Protein AF-A0A1I4IMA5-F1 (afdb_monomer_lite)

pLDDT: mean 90.8, std 9.31, range [51.19, 97.5]

Secondary structure (DSSP, 8-state):
-EEEEEEEEETTTTEEEEEEESSS-EEEEEESS----TTPBP-SPBEEEEEEEEEE-S--SEEEEPPTTT-EEEEEEE-GGGEEEETTEEEE--GGGS-TT--TT-EEEEEEEEEE--

Structure (mmCIF, N/CA/C/O backbone):
data_AF-A0A1I4IMA5-F1
#
_entry.id   AF-A0A1I4IMA5-F1
#
loop_
_atom_site.group_PDB
_atom_site.id
_atom_site.type_symbol
_atom_site.label_atom_id
_atom_site.label_alt_id
_atom_site.label_comp_id
_atom_site.label_asym_id
_atom_site.label_entity_id
_atom_site.label_seq_id
_atom_site.pdbx_PDB_ins_code
_atom_site.Cartn_x
_atom_site.Cartn_y
_atom_site.Cartn_z
_atom_site.occupancy
_atom_site.B_iso_or_equiv
_atom_site.auth_seq_id
_atom_site.auth_comp_id
_atom_site.auth_asym_id
_atom_site.auth_atom_id
_atom_site.pdbx_PDB_model_num
ATOM 1 N N . MET A 1 1 ? -2.939 -9.265 -5.242 1.00 93.62 1 MET A N 1
ATOM 2 C CA . MET A 1 1 ? -2.715 -8.052 -6.062 1.00 93.62 1 MET A CA 1
ATOM 3 C C . MET A 1 1 ? -1.759 -8.375 -7.202 1.00 93.62 1 MET A C 1
ATOM 5 O O . MET A 1 1 ? -1.087 -9.399 -7.130 1.00 93.62 1 MET A O 1
ATOM 9 N N . TYR A 1 2 ? -1.695 -7.557 -8.249 1.00 96.38 2 TYR A N 1
ATOM 10 C CA . TYR A 1 2 ? -0.752 -7.744 -9.358 1.00 96.38 2 TYR A CA 1
ATOM 11 C C . TYR A 1 2 ? -0.080 -6.432 -9.764 1.00 96.38 2 TYR A C 1
ATOM 13 O O . TYR A 1 2 ? -0.603 -5.352 -9.488 1.00 96.38 2 TYR A O 1
ATOM 21 N N . ILE A 1 3 ? 1.076 -6.534 -10.419 1.00 97.06 3 ILE A N 1
ATOM 22 C CA . ILE A 1 3 ? 1.830 -5.383 -10.923 1.00 97.06 3 ILE A CA 1
ATOM 23 C C . ILE A 1 3 ? 1.144 -4.836 -12.178 1.00 97.06 3 ILE A C 1
ATOM 25 O O . ILE A 1 3 ? 1.090 -5.518 -13.201 1.00 97.06 3 ILE A O 1
ATOM 29 N N . SER A 1 4 ? 0.645 -3.601 -12.141 1.00 96.94 4 SER A N 1
ATOM 30 C CA . SER A 1 4 ? 0.084 -2.925 -13.319 1.00 96.94 4 SER A CA 1
ATOM 31 C C . SER A 1 4 ? 1.139 -2.142 -14.098 1.00 96.94 4 SER A C 1
ATOM 33 O O . SER A 1 4 ? 1.057 -2.067 -15.326 1.00 96.94 4 SER A O 1
ATOM 35 N N . LYS A 1 5 ? 2.131 -1.557 -13.411 1.00 97.00 5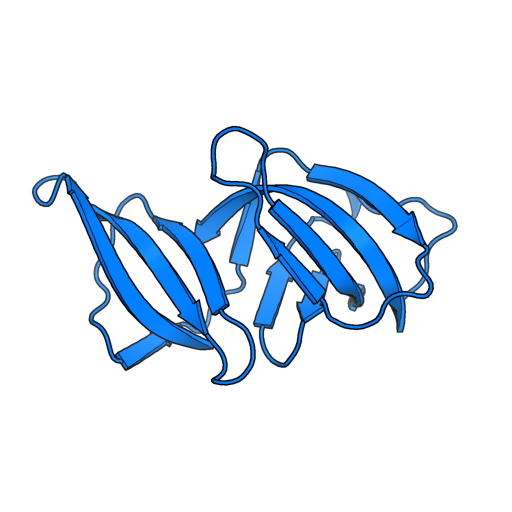 LYS A N 1
ATOM 36 C CA . LYS A 1 5 ? 3.220 -0.771 -14.017 1.00 97.00 5 LYS A CA 1
ATOM 37 C C . LYS A 1 5 ? 4.502 -0.858 -13.199 1.00 97.00 5 LYS A C 1
ATOM 39 O O . LYS A 1 5 ? 4.458 -1.032 -11.985 1.00 97.00 5 LYS A O 1
ATOM 44 N N . ILE A 1 6 ? 5.631 -0.675 -13.878 1.00 96.62 6 ILE A N 1
ATOM 45 C CA . ILE A 1 6 ? 6.957 -0.564 -13.270 1.00 96.62 6 ILE A CA 1
ATOM 46 C C . ILE A 1 6 ? 7.632 0.678 -13.848 1.00 96.62 6 ILE A C 1
ATOM 48 O O . ILE A 1 6 ? 7.747 0.815 -15.067 1.00 96.62 6 ILE A O 1
ATOM 52 N N . TYR A 1 7 ? 8.073 1.566 -12.968 1.00 95.62 7 TYR A N 1
ATOM 53 C CA . TYR A 1 7 ? 8.865 2.745 -13.280 1.00 95.62 7 TYR A CA 1
ATOM 54 C C . TYR A 1 7 ? 10.247 2.563 -12.664 1.00 95.62 7 TYR A C 1
ATOM 56 O O . TYR A 1 7 ? 10.412 2.670 -11.452 1.00 95.62 7 TYR A O 1
ATOM 64 N N . TRP A 1 8 ? 11.236 2.255 -13.495 1.00 95.94 8 TRP A N 1
ATOM 65 C CA . TRP A 1 8 ? 12.604 2.045 -13.031 1.00 95.94 8 TRP A CA 1
ATOM 66 C C . TRP A 1 8 ? 13.240 3.364 -12.599 1.00 95.94 8 TRP A C 1
ATOM 68 O O . TRP A 1 8 ? 13.257 4.324 -13.370 1.00 95.94 8 TRP A O 1
ATOM 78 N N . LEU A 1 9 ? 13.764 3.384 -11.377 1.00 94.56 9 LEU A N 1
ATOM 79 C CA . LEU A 1 9 ? 14.604 4.459 -10.858 1.00 94.56 9 LEU A CA 1
ATOM 80 C C . LEU A 1 9 ? 16.070 4.169 -11.196 1.00 94.56 9 LEU A C 1
ATOM 82 O O . LEU A 1 9 ? 16.760 5.034 -11.729 1.00 94.56 9 LEU A O 1
ATOM 86 N N . ASP A 1 10 ? 16.501 2.926 -10.973 1.00 95.31 10 ASP A N 1
ATOM 87 C CA . ASP A 1 10 ? 17.796 2.401 -11.397 1.00 95.31 10 ASP A CA 1
ATOM 88 C C . ASP A 1 10 ? 17.655 0.913 -11.760 1.00 95.31 10 ASP A C 1
ATOM 90 O O . ASP A 1 10 ? 17.379 0.049 -10.930 1.00 95.31 10 ASP A O 1
ATOM 94 N N . ILE A 1 11 ? 17.836 0.607 -13.046 1.00 92.06 11 ILE A N 1
ATOM 95 C CA . ILE A 1 11 ? 17.716 -0.757 -13.579 1.00 92.06 11 ILE A CA 1
ATOM 96 C C . ILE A 1 11 ? 18.869 -1.650 -13.090 1.00 92.06 11 ILE A C 1
ATOM 98 O O . ILE A 1 11 ? 18.692 -2.860 -12.968 1.00 92.06 11 ILE A O 1
ATOM 102 N N . GLY A 1 12 ? 20.050 -1.082 -12.832 1.00 93.38 12 GLY A N 1
ATOM 103 C CA . GLY A 1 12 ? 21.234 -1.831 -12.415 1.00 93.38 12 GLY A CA 1
ATOM 104 C C . GLY A 1 12 ? 21.128 -2.361 -10.987 1.00 93.38 12 GLY A C 1
ATOM 105 O O . GLY A 1 12 ? 21.580 -3.472 -10.716 1.00 93.38 12 GLY A O 1
ATOM 106 N N . THR A 1 13 ? 20.511 -1.589 -10.093 1.00 92.31 13 THR A N 1
ATOM 107 C CA . THR A 1 13 ? 20.242 -1.986 -8.700 1.00 92.31 13 THR A CA 1
ATOM 108 C C . THR A 1 13 ? 18.884 -2.666 -8.527 1.00 92.31 13 THR A C 1
ATOM 110 O O . THR A 1 13 ? 18.678 -3.364 -7.538 1.00 92.31 13 THR A O 1
ATOM 113 N N . GLY A 1 14 ? 17.979 -2.509 -9.498 1.00 93.44 14 GLY A N 1
ATOM 114 C CA . GLY A 1 14 ? 16.612 -3.017 -9.427 1.00 93.44 14 GLY A CA 1
ATOM 115 C C . GLY A 1 14 ? 15.657 -2.075 -8.691 1.00 93.44 14 GLY A C 1
ATOM 116 O O . GLY A 1 14 ? 14.533 -2.470 -8.383 1.00 93.44 14 GLY A O 1
ATOM 117 N N . GLU A 1 15 ? 16.067 -0.839 -8.413 1.00 96.25 15 GLU A N 1
ATOM 118 C CA . GLU A 1 15 ? 15.217 0.146 -7.756 1.00 96.25 15 GLU A CA 1
ATOM 119 C C . GLU A 1 15 ? 14.110 0.630 -8.694 1.00 96.25 15 GLU A C 1
ATOM 121 O O . GLU A 1 15 ? 14.355 1.101 -9.811 1.00 96.25 15 GLU A O 1
ATOM 126 N N . ALA A 1 16 ? 12.868 0.540 -8.229 1.00 96.06 16 ALA A N 1
ATOM 127 C CA . ALA A 1 16 ? 11.700 0.912 -9.008 1.00 96.06 16 ALA A CA 1
ATOM 128 C C . ALA A 1 16 ? 10.560 1.442 -8.137 1.00 96.06 16 ALA A C 1
ATOM 130 O O . ALA A 1 16 ? 10.418 1.093 -6.966 1.00 96.06 16 ALA A O 1
ATOM 131 N N . ILE A 1 17 ? 9.695 2.237 -8.761 1.00 95.06 17 ILE A N 1
ATOM 132 C CA . ILE A 1 17 ? 8.329 2.455 -8.296 1.00 95.06 17 ILE A CA 1
ATOM 133 C C . ILE A 1 17 ? 7.425 1.479 -9.043 1.00 95.06 17 ILE A C 1
ATOM 135 O O . ILE A 1 17 ? 7.336 1.504 -10.273 1.00 95.06 17 ILE A O 1
ATOM 139 N N . VAL A 1 18 ? 6.745 0.611 -8.306 1.00 94.88 18 VAL A N 1
ATOM 140 C CA . VAL A 1 18 ? 5.783 -0.347 -8.845 1.00 94.88 18 VAL A CA 1
ATOM 141 C C . VAL A 1 18 ? 4.370 0.110 -8.531 1.00 94.88 18 VAL A C 1
ATOM 143 O O . VAL A 1 18 ? 4.084 0.595 -7.440 1.00 94.88 18 VAL A O 1
ATOM 146 N N . ARG A 1 19 ? 3.464 -0.053 -9.492 1.00 94.62 19 ARG A N 1
ATOM 147 C CA . ARG A 1 19 ? 2.032 0.088 -9.239 1.00 94.62 19 ARG A CA 1
ATOM 148 C C . ARG A 1 19 ? 1.425 -1.282 -9.032 1.00 94.62 19 ARG A C 1
ATOM 150 O O . ARG A 1 19 ? 1.535 -2.135 -9.913 1.00 94.62 19 ARG A O 1
ATOM 157 N N . VAL A 1 20 ? 0.801 -1.482 -7.878 1.00 94.44 20 VAL A N 1
ATOM 158 C CA . VAL A 1 20 ? 0.065 -2.701 -7.537 1.00 94.44 20 VAL A CA 1
ATOM 159 C C . VAL A 1 20 ? -1.426 -2.421 -7.536 1.00 94.44 20 VAL A C 1
ATOM 161 O O . VAL A 1 20 ? -1.868 -1.353 -7.121 1.00 94.44 20 VAL A O 1
ATOM 164 N N . THR A 1 21 ? -2.217 -3.376 -8.008 1.00 94.69 21 THR A N 1
ATOM 165 C CA . THR A 1 21 ? -3.669 -3.215 -8.093 1.00 94.69 21 THR A CA 1
ATOM 166 C C . THR A 1 21 ? -4.406 -4.532 -7.859 1.00 94.69 21 THR A C 1
ATOM 168 O O . THR A 1 21 ? -3.854 -5.625 -8.023 1.00 94.69 21 THR A O 1
ATOM 171 N N . ASP A 1 22 ? -5.663 -4.425 -7.438 1.00 94.19 22 ASP A N 1
ATOM 172 C CA . ASP A 1 22 ? -6.648 -5.509 -7.421 1.00 94.19 22 ASP A CA 1
ATOM 173 C C . ASP A 1 22 ? -7.658 -5.408 -8.587 1.00 94.19 22 ASP A C 1
ATOM 175 O O . ASP A 1 22 ? -8.590 -6.205 -8.665 1.00 94.19 22 ASP A O 1
ATOM 179 N N . GLY A 1 23 ? -7.478 -4.435 -9.487 1.00 93.44 23 GLY A N 1
ATOM 180 C CA . GLY A 1 23 ? -8.390 -4.098 -10.581 1.00 93.44 23 GLY A CA 1
ATOM 181 C C . GLY A 1 23 ? -9.341 -2.932 -10.282 1.00 93.44 23 GLY A C 1
ATOM 182 O O . GLY A 1 23 ? -9.825 -2.309 -11.224 1.00 93.44 23 GLY A O 1
ATOM 183 N N . ASN A 1 24 ? -9.573 -2.596 -9.008 1.00 91.00 24 ASN A N 1
ATOM 184 C CA . ASN A 1 24 ? -10.435 -1.484 -8.583 1.00 91.00 24 ASN A CA 1
ATOM 185 C C . ASN A 1 24 ? -9.635 -0.343 -7.941 1.00 91.00 24 ASN A C 1
ATOM 187 O O . ASN A 1 24 ? -9.933 0.830 -8.156 1.00 91.00 24 ASN A O 1
ATOM 191 N N . TYR A 1 25 ? -8.616 -0.697 -7.164 1.00 91.00 25 TYR A N 1
ATOM 192 C CA . TYR A 1 25 ? -7.713 0.207 -6.469 1.00 91.00 25 TYR A CA 1
ATOM 193 C C . TYR A 1 25 ? -6.294 -0.012 -6.977 1.00 91.00 25 TYR A C 1
ATOM 195 O O . TYR A 1 25 ? -5.884 -1.137 -7.252 1.00 91.00 25 TYR A O 1
ATOM 203 N N . GLU A 1 26 ? -5.535 1.067 -7.109 1.00 91.50 26 GLU A N 1
ATOM 204 C CA . GLU A 1 26 ? -4.120 1.051 -7.485 1.00 91.50 26 GLU A CA 1
ATOM 205 C C . GLU A 1 26 ? -3.338 1.754 -6.370 1.00 91.50 26 GLU A C 1
ATOM 207 O O . GLU A 1 26 ? -3.853 2.730 -5.819 1.00 91.50 26 GLU A O 1
ATOM 212 N N . LEU A 1 27 ? -2.137 1.263 -6.040 1.00 91.88 27 LEU A N 1
ATOM 213 C CA . LEU A 1 27 ? -1.179 1.815 -5.068 1.00 91.88 27 LEU A CA 1
ATOM 214 C C . LEU A 1 27 ? 0.213 1.927 -5.707 1.00 91.88 27 LEU A C 1
ATOM 216 O O . LEU A 1 27 ? 0.661 0.993 -6.370 1.00 91.88 27 LEU A O 1
ATOM 220 N N . GLU A 1 28 ? 0.888 3.063 -5.517 1.00 92.69 28 GLU A N 1
ATOM 221 C CA . GLU A 1 28 ? 2.298 3.261 -5.884 1.00 92.69 28 GLU A CA 1
ATOM 222 C C . GLU A 1 28 ? 3.199 2.871 -4.712 1.00 92.69 28 GLU A C 1
ATOM 224 O O . GLU A 1 28 ? 3.087 3.436 -3.625 1.00 92.69 28 GLU A O 1
ATOM 229 N N . CYS A 1 29 ? 4.100 1.918 -4.939 1.00 93.75 29 CYS A N 1
ATOM 230 C CA . CYS A 1 29 ? 5.010 1.395 -3.929 1.00 93.75 29 CYS A CA 1
ATOM 231 C C . CYS A 1 29 ? 6.460 1.483 -4.408 1.00 93.75 29 CYS A C 1
ATOM 233 O O . CYS A 1 29 ? 6.754 1.243 -5.578 1.00 93.75 29 CYS A O 1
ATOM 235 N N . TYR A 1 30 ? 7.377 1.794 -3.499 1.00 94.88 30 TYR A N 1
ATOM 236 C CA . TYR A 1 30 ? 8.810 1.676 -3.736 1.00 94.88 30 TYR A CA 1
ATOM 237 C C . TYR A 1 30 ? 9.257 0.217 -3.591 1.00 94.88 30 TYR A C 1
ATOM 239 O O . TYR A 1 30 ? 8.711 -0.546 -2.794 1.00 94.88 30 TYR A O 1
ATOM 247 N N . MET A 1 31 ? 10.259 -0.169 -4.372 1.00 94.25 31 MET A N 1
ATOM 248 C CA . MET A 1 31 ? 10.872 -1.488 -4.325 1.00 94.25 31 MET A CA 1
ATOM 249 C C . MET A 1 31 ? 12.365 -1.360 -4.616 1.00 94.25 31 MET A C 1
ATOM 251 O O . MET A 1 31 ? 12.751 -0.782 -5.631 1.00 94.25 31 MET A O 1
ATOM 255 N N . SER A 1 32 ? 13.202 -1.903 -3.732 1.00 92.56 32 SER A N 1
ATOM 256 C CA . SER A 1 32 ? 14.665 -1.766 -3.808 1.00 92.56 32 SER A CA 1
ATOM 257 C C . SER A 1 32 ? 15.358 -2.818 -4.680 1.00 92.56 32 SER A C 1
ATOM 259 O O . SER A 1 32 ? 16.494 -2.610 -5.085 1.00 92.56 32 SER A O 1
ATOM 261 N N . ASN A 1 33 ? 14.697 -3.944 -4.970 1.00 93.00 33 ASN A N 1
ATOM 262 C CA . ASN A 1 33 ? 15.220 -5.020 -5.817 1.00 93.00 33 ASN A CA 1
ATOM 263 C C . ASN A 1 33 ? 14.081 -5.682 -6.610 1.00 93.00 33 ASN A C 1
ATOM 265 O O . ASN A 1 33 ? 13.667 -6.811 -6.339 1.00 93.00 33 ASN A O 1
ATOM 269 N N . CYS A 1 34 ? 13.517 -4.941 -7.560 1.00 93.88 34 CYS A N 1
ATOM 270 C CA . CYS A 1 34 ? 12.381 -5.388 -8.349 1.00 93.88 34 CYS A CA 1
ATOM 271 C C . CYS A 1 34 ? 12.783 -6.503 -9.320 1.00 93.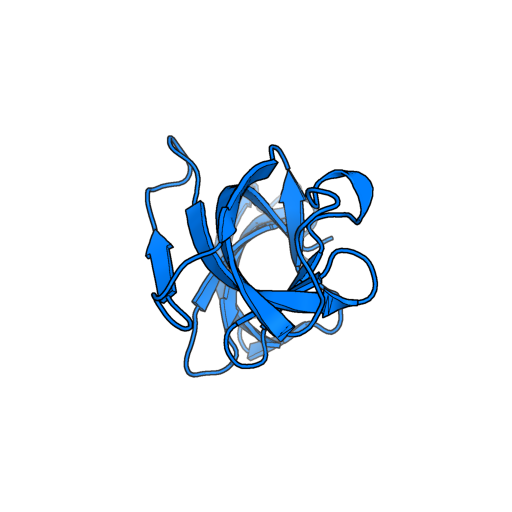88 34 CYS A C 1
ATOM 273 O O . CYS A 1 34 ? 13.513 -6.292 -10.287 1.00 93.88 34 CYS A O 1
ATOM 275 N N . ASN A 1 35 ? 12.251 -7.700 -9.078 1.00 92.12 35 ASN A N 1
ATOM 276 C CA . ASN A 1 35 ? 12.372 -8.868 -9.952 1.00 92.12 35 ASN A CA 1
ATOM 277 C C . ASN A 1 35 ? 11.041 -9.248 -10.631 1.00 92.12 35 ASN A C 1
ATOM 279 O O . ASN A 1 35 ? 10.971 -10.264 -11.327 1.00 92.12 35 ASN A O 1
ATOM 283 N N . TYR A 1 36 ? 10.002 -8.436 -10.435 1.00 94.88 36 TYR A N 1
ATOM 284 C CA . TYR A 1 36 ? 8.682 -8.638 -11.015 1.00 94.88 36 TYR A CA 1
ATOM 285 C C . TYR A 1 36 ? 8.583 -8.109 -12.449 1.00 94.88 36 TYR A C 1
ATOM 287 O O . TYR A 1 36 ? 9.337 -7.242 -12.896 1.00 94.88 36 TYR A O 1
ATOM 295 N N . LYS A 1 37 ? 7.581 -8.609 -13.167 1.00 96.06 37 LYS A N 1
ATOM 296 C CA . LYS A 1 37 ? 7.111 -8.111 -14.459 1.00 96.06 37 LYS A CA 1
ATOM 297 C C . LYS A 1 37 ? 5.687 -7.587 -14.333 1.00 96.06 37 LYS A C 1
ATOM 299 O O . LYS A 1 37 ? 4.928 -7.973 -13.447 1.00 96.06 37 LYS A O 1
ATOM 304 N N . VAL A 1 38 ? 5.300 -6.720 -15.264 1.00 97.38 38 VAL A N 1
ATOM 305 C CA . VAL A 1 38 ? 3.900 -6.296 -15.392 1.00 97.38 38 VAL A CA 1
ATOM 306 C C . VAL A 1 38 ? 3.014 -7.525 -15.612 1.00 97.38 38 VAL A C 1
ATOM 308 O O . VAL A 1 38 ? 3.299 -8.352 -16.476 1.00 97.38 38 VAL A O 1
ATOM 311 N N . GLY A 1 39 ? 1.944 -7.623 -14.827 1.00 97.25 39 GLY A N 1
ATOM 312 C CA . GLY A 1 39 ? 1.026 -8.758 -14.780 1.00 97.25 39 GLY A CA 1
ATOM 313 C C . GLY A 1 39 ? 1.365 -9.805 -13.716 1.00 97.25 39 GLY A C 1
ATOM 314 O O . GLY A 1 39 ? 0.513 -10.643 -13.422 1.00 97.25 39 GLY A O 1
ATOM 315 N N . ASP A 1 40 ? 2.553 -9.757 -13.104 1.00 97.50 40 ASP A N 1
ATOM 316 C CA . ASP A 1 40 ? 2.913 -10.712 -12.058 1.00 97.50 40 ASP A CA 1
ATOM 317 C C . ASP A 1 40 ? 2.051 -10.522 -10.808 1.00 97.50 40 ASP A C 1
ATOM 319 O O . ASP A 1 40 ? 1.701 -9.405 -10.417 1.00 97.50 40 ASP A O 1
ATOM 323 N N . CYS A 1 41 ? 1.729 -11.642 -10.160 1.00 95.88 41 CYS A N 1
ATOM 324 C CA . CYS A 1 41 ? 0.995 -11.661 -8.903 1.00 95.88 41 CYS A CA 1
ATOM 325 C C . CYS A 1 41 ? 1.948 -11.414 -7.732 1.00 95.88 41 CYS A C 1
ATOM 327 O O . CYS A 1 41 ? 2.923 -12.146 -7.553 1.00 95.88 41 CYS A O 1
ATOM 329 N N . VAL A 1 42 ? 1.609 -10.434 -6.899 1.00 94.00 42 VAL A N 1
ATOM 330 C CA . VAL A 1 42 ? 2.310 -10.151 -5.648 1.00 94.00 42 VAL A CA 1
ATOM 331 C C . VAL A 1 42 ? 1.493 -10.741 -4.501 1.00 94.00 42 VAL A C 1
ATOM 333 O O . VAL A 1 42 ? 0.286 -10.497 -4.387 1.00 94.00 42 VAL A O 1
ATOM 336 N N . LYS A 1 43 ? 2.147 -11.577 -3.691 1.00 90.44 43 LYS A N 1
ATOM 337 C CA . LYS A 1 43 ? 1.520 -12.349 -2.602 1.00 90.44 43 LYS A CA 1
ATOM 338 C C . LYS A 1 43 ? 1.829 -11.809 -1.207 1.00 90.44 43 LYS A C 1
ATOM 340 O O . LYS A 1 43 ? 1.290 -12.332 -0.237 1.00 90.44 43 LYS A O 1
ATOM 345 N N . THR A 1 44 ? 2.729 -10.841 -1.113 1.00 91.44 44 THR A N 1
ATOM 346 C CA . THR A 1 44 ? 3.092 -10.160 0.128 1.00 91.44 44 THR A CA 1
ATOM 347 C C . THR A 1 44 ? 2.118 -9.023 0.415 1.00 91.44 44 THR A C 1
ATOM 349 O O . THR A 1 44 ? 1.397 -8.582 -0.481 1.00 91.44 44 THR A O 1
ATOM 352 N N . ASP A 1 45 ? 2.071 -8.574 1.667 1.00 93.31 45 ASP A N 1
ATOM 353 C CA . ASP A 1 45 ? 1.373 -7.337 2.011 1.00 93.31 45 ASP A CA 1
ATOM 354 C C . ASP A 1 45 ? 2.195 -6.132 1.528 1.00 93.31 45 ASP A C 1
ATOM 356 O O . ASP A 1 45 ? 3.397 -6.236 1.264 1.00 93.31 45 ASP A O 1
ATOM 360 N N . ILE A 1 46 ? 1.537 -4.983 1.410 1.00 95.44 46 ILE A N 1
ATOM 361 C CA . ILE A 1 46 ? 2.209 -3.701 1.204 1.00 95.44 46 ILE A CA 1
ATOM 362 C C . ILE A 1 46 ? 2.721 -3.231 2.560 1.00 95.44 46 ILE A C 1
ATOM 364 O O . ILE A 1 46 ? 1.936 -3.065 3.490 1.00 95.44 46 ILE A O 1
ATOM 368 N N . GLU A 1 47 ? 4.019 -3.002 2.668 1.00 95.62 47 GLU A N 1
ATOM 369 C CA . GLU A 1 47 ? 4.645 -2.470 3.874 1.00 95.62 47 GLU A CA 1
ATOM 370 C C . GLU A 1 47 ? 4.688 -0.944 3.818 1.00 95.62 47 GLU A C 1
ATOM 372 O O . GLU A 1 47 ? 4.506 -0.336 2.759 1.00 95.62 47 GLU A O 1
ATOM 377 N N . VAL A 1 48 ? 4.911 -0.302 4.963 1.00 94.56 48 VAL A N 1
ATOM 378 C CA . VAL A 1 48 ? 4.834 1.159 5.056 1.00 94.56 48 VAL A CA 1
ATOM 379 C C . VAL A 1 48 ? 5.971 1.764 5.858 1.00 94.56 48 VAL A C 1
ATOM 381 O O . VAL A 1 48 ? 6.501 1.161 6.790 1.00 94.56 48 VAL A O 1
ATOM 384 N N . LEU A 1 49 ? 6.289 3.016 5.540 1.00 92.75 49 LEU A N 1
ATOM 385 C CA . LEU A 1 49 ? 7.167 3.865 6.333 1.00 92.75 49 LEU A CA 1
ATOM 386 C C . LEU A 1 49 ? 6.504 5.212 6.613 1.00 92.75 49 LEU A C 1
ATOM 388 O O . LEU A 1 49 ? 5.851 5.803 5.749 1.00 92.75 49 LEU A O 1
ATOM 392 N N . GLY A 1 50 ? 6.721 5.713 7.832 1.00 92.50 50 GLY A N 1
ATOM 393 C CA . GLY A 1 50 ? 6.219 7.012 8.277 1.00 92.50 50 GLY A CA 1
ATOM 394 C C . GLY A 1 50 ? 4.695 7.055 8.351 1.00 92.50 50 GLY A C 1
ATOM 395 O O . GLY A 1 50 ? 4.076 7.860 7.652 1.00 92.50 50 GLY A O 1
ATOM 396 N N . VAL A 1 51 ? 4.111 6.166 9.163 1.00 94.19 51 VAL A N 1
ATOM 397 C CA . VAL A 1 51 ? 2.683 6.191 9.504 1.00 94.19 51 VAL A CA 1
ATOM 398 C C . VAL A 1 51 ? 2.412 7.389 10.406 1.00 94.19 51 VAL A C 1
ATOM 400 O O . VAL A 1 51 ? 3.016 7.552 11.464 1.00 94.19 51 VAL A O 1
ATOM 403 N N . GLU A 1 52 ? 1.480 8.226 9.983 1.00 90.81 52 GLU A N 1
ATOM 404 C CA . GLU A 1 52 ? 1.007 9.402 10.691 1.00 90.81 52 GLU A CA 1
ATOM 405 C C . GLU A 1 52 ? -0.523 9.365 10.728 1.00 90.81 52 GLU A C 1
ATOM 407 O O . GLU A 1 52 ? -1.162 9.015 9.740 1.00 90.81 52 GLU A O 1
ATOM 412 N N . LYS A 1 53 ? -1.121 9.798 11.842 1.00 85.19 53 LYS A N 1
ATOM 413 C CA . LYS A 1 53 ? -2.574 10.023 11.971 1.00 85.19 53 LYS A CA 1
ATOM 414 C C . LYS A 1 53 ? -3.439 8.839 11.516 1.00 85.19 53 LYS A C 1
ATOM 416 O O . LYS A 1 53 ? -3.964 8.850 10.408 1.00 85.19 53 LYS A O 1
ATOM 421 N N . VAL A 1 54 ? -3.620 7.854 12.393 1.00 94.00 54 VAL A N 1
ATOM 422 C CA . VAL A 1 54 ? -4.663 6.829 12.240 1.00 94.00 54 VAL A CA 1
ATOM 423 C C . VAL A 1 54 ? -5.907 7.330 12.968 1.00 94.00 54 VAL A C 1
ATOM 425 O O . VAL A 1 54 ? -5.910 7.420 14.193 1.00 94.00 54 VAL A O 1
ATOM 428 N N . GLU A 1 55 ? -6.938 7.708 12.221 1.00 94.88 55 GLU A N 1
ATOM 429 C CA . GLU A 1 55 ? -8.144 8.341 12.764 1.00 94.88 55 GLU A CA 1
ATOM 430 C C . GLU A 1 55 ? -9.399 7.660 12.210 1.00 94.88 55 GLU A C 1
ATOM 432 O O . GLU A 1 55 ? -9.432 7.245 11.052 1.00 94.88 55 GLU A O 1
ATOM 437 N N . LEU A 1 56 ? -10.453 7.561 13.023 1.00 94.81 56 LEU A N 1
ATOM 438 C CA . LEU A 1 56 ? -11.753 7.068 12.567 1.00 94.81 56 LEU A CA 1
ATOM 439 C C . LEU A 1 56 ? -12.323 7.997 11.484 1.00 94.81 56 LEU A C 1
ATOM 441 O O . LEU A 1 56 ? -12.242 9.221 11.598 1.00 94.81 56 LEU A O 1
ATOM 445 N N . THR A 1 57 ? -12.954 7.432 10.458 1.00 93.00 57 THR A N 1
ATOM 446 C CA . THR A 1 57 ? -13.610 8.214 9.405 1.00 93.00 57 THR A CA 1
ATOM 447 C C . THR A 1 57 ? -14.956 7.618 9.003 1.00 93.00 57 THR A C 1
ATOM 449 O O . THR A 1 57 ? -15.218 6.432 9.173 1.00 93.00 57 THR A O 1
ATOM 452 N N . SER A 1 58 ? -15.837 8.464 8.468 1.00 89.44 58 SER A N 1
ATOM 453 C CA . SER A 1 58 ? -17.075 8.035 7.809 1.00 89.44 58 SER A CA 1
ATOM 454 C C . SER A 1 58 ? -16.900 7.831 6.299 1.00 89.44 58 SER A C 1
ATOM 456 O O . SER A 1 58 ? -17.810 7.318 5.640 1.00 89.44 58 SER A O 1
ATOM 458 N N . GLU A 1 59 ? -15.750 8.228 5.739 1.00 85.00 59 GLU A N 1
ATOM 459 C CA . GLU A 1 59 ? -15.380 7.914 4.359 1.00 85.00 59 GLU A CA 1
ATOM 460 C C . GLU A 1 59 ? -15.119 6.406 4.218 1.00 85.00 59 GLU A C 1
ATOM 462 O O . GLU A 1 59 ? -14.593 5.768 5.124 1.00 85.00 59 GLU A O 1
ATOM 467 N N . LYS A 1 60 ? -15.461 5.825 3.063 1.00 79.19 60 LYS A N 1
ATOM 468 C CA . LYS A 1 60 ? -15.242 4.398 2.786 1.00 79.19 60 LYS A CA 1
ATOM 469 C C . LYS A 1 60 ? -14.307 4.200 1.612 1.00 79.19 60 LYS A C 1
ATOM 471 O O . LYS A 1 60 ? -14.563 4.782 0.560 1.00 79.19 60 LYS A O 1
ATOM 476 N N . ASN A 1 61 ? -13.315 3.324 1.784 1.00 66.88 61 ASN A N 1
ATOM 477 C CA . ASN A 1 61 ? -12.410 2.810 0.750 1.00 66.88 61 ASN A CA 1
ATOM 478 C C . ASN A 1 61 ? -12.017 3.856 -0.306 1.00 66.88 61 ASN A C 1
ATOM 480 O O . ASN A 1 61 ? -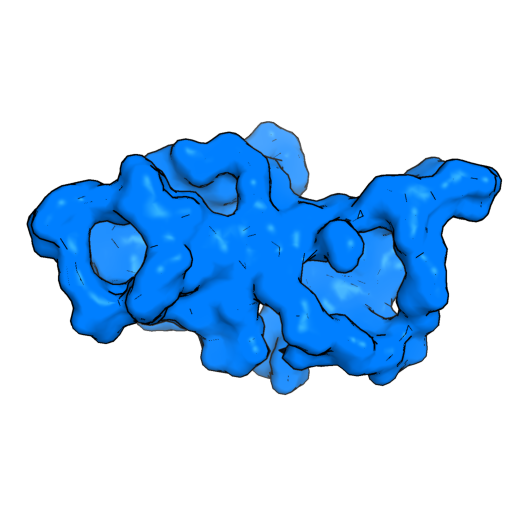12.485 3.813 -1.449 1.00 66.88 61 ASN A O 1
ATOM 484 N N . GLN A 1 62 ? -11.150 4.789 0.081 1.00 76.38 62 GLN A N 1
ATOM 485 C CA . GLN A 1 62 ? -10.616 5.825 -0.801 1.00 76.38 62 GLN A CA 1
ATOM 486 C C . GLN A 1 62 ? -9.098 5.863 -0.709 1.00 76.38 62 GLN A C 1
ATOM 488 O O . GLN A 1 62 ? -8.528 5.867 0.377 1.00 76.38 62 GLN A O 1
ATOM 493 N N . VAL A 1 63 ? -8.442 5.975 -1.858 1.00 73.19 63 VAL A N 1
ATOM 494 C CA . VAL A 1 63 ? -7.020 6.308 -1.921 1.00 73.19 63 VAL A CA 1
ATOM 495 C C . VAL A 1 63 ? -6.923 7.733 -2.443 1.00 73.19 63 VAL A C 1
ATOM 497 O O . VAL A 1 63 ? -7.167 7.989 -3.623 1.00 73.19 63 VAL A O 1
ATOM 500 N N . LYS A 1 64 ? -6.608 8.679 -1.557 1.00 70.12 64 LYS A N 1
ATOM 501 C CA . LYS A 1 64 ? -6.305 10.060 -1.936 1.00 70.12 64 LYS A CA 1
ATOM 502 C C . LYS A 1 64 ? -4.791 10.182 -2.034 1.00 70.12 64 LYS A C 1
ATOM 504 O O . LYS A 1 64 ? -4.085 10.374 -1.046 1.00 70.12 64 LYS A O 1
ATOM 509 N N . TYR A 1 65 ? -4.300 10.054 -3.259 1.00 65.50 65 TYR A N 1
ATOM 510 C CA . TYR A 1 65 ? -2.910 10.339 -3.561 1.00 65.50 65 TYR A CA 1
ATOM 511 C C . TYR A 1 65 ? -2.629 11.824 -3.379 1.00 65.50 65 TYR A C 1
ATOM 513 O O . TYR A 1 65 ? -3.177 12.670 -4.085 1.00 65.50 65 TYR A O 1
ATOM 521 N N . SER A 1 66 ? -1.719 12.123 -2.469 1.00 51.19 66 SER A N 1
ATOM 522 C CA . SER A 1 66 ? -0.750 13.173 -2.715 1.00 51.19 66 SER A CA 1
ATOM 523 C C . SER A 1 66 ? 0.507 12.465 -3.227 1.00 51.19 66 SER A C 1
ATOM 525 O O . SER A 1 66 ? 0.783 11.338 -2.829 1.00 51.19 66 SER A O 1
ATOM 527 N N . SER A 1 67 ? 1.245 13.077 -4.145 1.00 53.09 67 SER A N 1
ATOM 528 C CA . SER A 1 67 ? 2.536 12.568 -4.623 1.00 53.09 67 SER A CA 1
ATOM 529 C C . SER A 1 67 ? 3.461 12.140 -3.467 1.00 53.09 67 SER A C 1
ATOM 531 O O . SER A 1 67 ? 3.298 12.611 -2.336 1.00 53.09 67 SER A O 1
ATOM 533 N N . MET A 1 68 ? 4.467 11.297 -3.759 1.00 51.75 68 MET A N 1
ATOM 534 C CA . MET A 1 68 ? 5.473 10.818 -2.786 1.00 51.75 68 MET A CA 1
ATOM 535 C C . MET A 1 68 ? 6.067 11.923 -1.889 1.00 51.75 68 MET A C 1
ATOM 537 O O . MET A 1 68 ? 6.500 11.626 -0.783 1.00 51.75 68 MET A O 1
ATOM 541 N N . GLU A 1 69 ? 6.063 13.188 -2.321 1.00 57.44 69 GLU A N 1
ATOM 542 C CA . GLU A 1 69 ? 6.556 14.322 -1.529 1.00 57.44 69 GLU A CA 1
ATOM 543 C C . GLU A 1 69 ? 5.714 14.654 -0.285 1.00 57.44 69 GLU A C 1
ATOM 545 O O . GLU A 1 69 ? 6.284 15.125 0.695 1.00 57.44 69 GLU A O 1
ATOM 550 N N . ASN A 1 70 ? 4.396 14.392 -0.268 1.00 65.38 70 ASN A N 1
ATOM 551 C CA . ASN A 1 70 ? 3.566 14.656 0.928 1.00 65.38 70 ASN A CA 1
ATOM 552 C C . ASN A 1 70 ? 2.904 13.408 1.535 1.00 65.38 70 ASN A C 1
ATOM 554 O O . ASN A 1 70 ? 2.070 13.533 2.440 1.00 65.38 70 ASN A O 1
ATOM 558 N N . GLY A 1 71 ? 3.297 12.220 1.066 1.00 78.06 71 GLY A N 1
ATOM 559 C CA . GLY A 1 71 ? 2.724 10.942 1.478 1.00 78.06 71 GLY A CA 1
ATOM 560 C C . GLY A 1 71 ? 1.339 10.666 0.881 1.00 78.06 71 GLY A C 1
ATOM 561 O O . GLY A 1 71 ? 0.719 11.510 0.238 1.00 78.06 71 GLY A O 1
ATOM 562 N N . SER A 1 72 ? 0.847 9.454 1.109 1.00 85.88 72 SER A N 1
ATOM 563 C CA . SER A 1 72 ? -0.479 8.983 0.712 1.00 85.88 72 SER A CA 1
ATOM 564 C C . SER A 1 72 ? -1.474 9.141 1.856 1.00 85.88 72 SER A C 1
ATOM 566 O O . SER A 1 72 ? -1.162 8.802 2.997 1.00 85.88 72 SER A O 1
ATOM 568 N N . LEU A 1 73 ? -2.685 9.614 1.555 1.00 90.62 73 LEU A N 1
ATOM 569 C CA . LEU A 1 73 ? -3.802 9.592 2.493 1.00 90.62 73 LEU A CA 1
ATOM 570 C C . LEU A 1 73 ? -4.733 8.445 2.111 1.00 90.62 73 LEU A C 1
ATOM 572 O O . LEU A 1 73 ? -5.319 8.418 1.026 1.00 90.62 73 LEU A O 1
ATOM 576 N N . ILE A 1 74 ? -4.835 7.475 3.003 1.00 91.94 74 ILE A N 1
ATOM 577 C CA . ILE A 1 74 ? -5.415 6.176 2.721 1.00 91.94 74 ILE A CA 1
ATOM 578 C C . ILE A 1 74 ? -6.600 5.948 3.646 1.00 91.94 74 ILE A C 1
ATOM 580 O O . ILE A 1 74 ? -6.444 5.936 4.861 1.00 91.94 74 ILE A O 1
ATOM 584 N N . VAL A 1 75 ? -7.779 5.747 3.065 1.00 93.56 75 VAL A N 1
ATOM 585 C CA . VAL A 1 75 ? -8.988 5.335 3.776 1.00 93.56 75 VAL A CA 1
ATOM 586 C C . VAL A 1 75 ? -9.224 3.856 3.516 1.00 93.56 75 VAL A C 1
ATOM 588 O O . VAL A 1 75 ? -9.465 3.457 2.373 1.00 93.56 75 VAL A O 1
ATOM 591 N N . GLY A 1 76 ? -9.194 3.054 4.573 1.00 93.75 76 GLY A N 1
ATOM 592 C CA . GLY A 1 76 ? -9.421 1.617 4.488 1.00 93.75 76 GLY A CA 1
ATOM 593 C C . GLY A 1 76 ? -10.029 1.045 5.759 1.00 93.75 76 GLY A C 1
ATOM 594 O O . GLY A 1 76 ? -10.182 1.735 6.763 1.00 93.75 76 GLY A O 1
ATOM 595 N N . ASN A 1 77 ? -10.358 -0.240 5.706 1.00 95.50 77 ASN A N 1
ATOM 596 C CA . ASN A 1 77 ? -10.972 -0.948 6.815 1.00 95.50 77 ASN A CA 1
ATOM 597 C C . ASN A 1 77 ? -9.908 -1.619 7.687 1.00 95.50 77 ASN A C 1
ATOM 599 O O . ASN A 1 77 ? -9.127 -2.442 7.192 1.00 95.50 77 ASN A O 1
ATOM 603 N N . LEU A 1 78 ? -9.890 -1.301 8.979 1.00 95.88 78 LEU A N 1
ATOM 604 C CA . LEU A 1 78 ? -8.930 -1.839 9.932 1.00 95.88 78 LEU A CA 1
ATOM 605 C C . LEU A 1 78 ? -9.151 -3.342 10.137 1.00 95.88 78 LEU A C 1
ATOM 607 O O . LEU A 1 78 ? -10.227 -3.798 10.521 1.00 95.88 78 LEU A O 1
ATOM 611 N N . GLN A 1 79 ? -8.116 -4.128 9.888 1.00 95.69 79 GLN A N 1
ATOM 612 C CA . GLN A 1 79 ? -8.084 -5.572 10.075 1.00 95.69 79 GLN A CA 1
ATOM 613 C C . GLN A 1 79 ? -7.255 -5.942 11.307 1.00 95.69 79 GLN A C 1
ATOM 615 O O . GLN A 1 79 ? -6.697 -5.103 12.012 1.00 95.69 79 GLN A O 1
ATOM 620 N N . GLU A 1 80 ? -7.177 -7.241 11.581 1.00 91.88 80 GLU A N 1
ATOM 621 C CA . GLU A 1 80 ? -6.322 -7.762 12.645 1.00 91.88 80 GLU A CA 1
ATOM 622 C C . GLU A 1 80 ? -4.839 -7.470 12.385 1.00 91.88 80 GLU A C 1
ATOM 624 O O . GLU A 1 80 ? -4.409 -7.303 11.244 1.00 91.88 80 GLU A O 1
ATOM 629 N N . MET A 1 81 ? -4.052 -7.479 13.464 1.00 88.75 81 MET A N 1
ATOM 630 C CA . MET A 1 81 ? -2.586 -7.426 13.423 1.00 88.75 81 MET A CA 1
ATOM 631 C C . MET A 1 81 ? -1.994 -6.201 12.711 1.00 88.75 81 MET A C 1
ATOM 633 O O . MET A 1 81 ? -0.947 -6.318 12.087 1.00 88.75 81 MET A O 1
ATOM 637 N N . GLY A 1 82 ? -2.622 -5.024 12.792 1.00 91.69 82 GLY A N 1
ATOM 638 C CA . GLY A 1 82 ? -2.013 -3.838 12.180 1.00 91.69 82 GLY A CA 1
ATOM 639 C C . GLY A 1 82 ? -2.273 -3.699 10.685 1.00 91.69 82 GLY A C 1
ATOM 640 O O . GLY A 1 82 ? -1.558 -2.956 10.031 1.00 91.69 82 GLY A O 1
ATOM 641 N N . ARG A 1 83 ? -3.239 -4.422 10.110 1.00 95.31 83 ARG A N 1
ATOM 642 C CA . ARG A 1 83 ? -3.499 -4.383 8.665 1.00 95.31 83 ARG A CA 1
ATOM 643 C C . ARG A 1 83 ? -4.631 -3.430 8.310 1.00 95.31 83 ARG A C 1
ATOM 645 O O . ARG A 1 83 ? -5.650 -3.394 8.986 1.00 95.31 83 ARG A O 1
ATOM 652 N N . LEU A 1 84 ? -4.495 -2.734 7.193 1.00 95.19 84 LEU A N 1
ATOM 653 C CA . LEU A 1 84 ? -5.533 -1.930 6.562 1.00 95.19 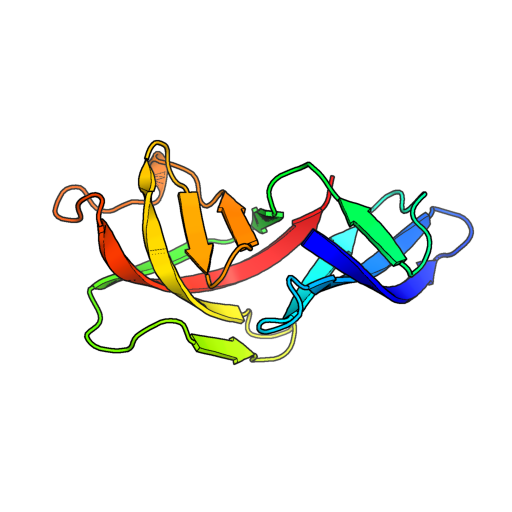84 LEU A CA 1
ATOM 654 C C . LEU A 1 84 ? -5.943 -2.599 5.245 1.00 95.19 84 LEU A C 1
ATOM 656 O O . LEU A 1 84 ? -5.086 -2.908 4.416 1.00 95.19 84 LEU A O 1
ATOM 660 N N . LYS A 1 85 ? -7.242 -2.844 5.052 1.00 95.06 85 LYS A N 1
ATOM 661 C CA . LYS A 1 85 ? -7.788 -3.430 3.819 1.00 95.06 85 LYS A CA 1
ATOM 662 C C . LYS A 1 85 ? -8.436 -2.352 2.949 1.00 95.06 85 LYS A C 1
ATOM 664 O O . LYS A 1 85 ? -9.258 -1.583 3.441 1.00 95.06 85 LYS A O 1
ATOM 669 N N . ILE A 1 86 ? -8.110 -2.337 1.656 1.00 92.12 86 ILE A N 1
ATOM 670 C CA . ILE A 1 86 ? -8.729 -1.467 0.642 1.00 92.12 86 ILE A CA 1
ATOM 671 C C . ILE A 1 86 ? -9.003 -2.305 -0.596 1.00 92.12 86 ILE A C 1
ATOM 673 O O . ILE A 1 86 ? -8.064 -2.805 -1.213 1.00 92.12 86 ILE A O 1
ATOM 677 N N . GLY A 1 87 ? -10.273 -2.481 -0.960 1.00 90.50 87 GLY A N 1
ATOM 678 C CA . GLY A 1 87 ? -10.614 -3.505 -1.951 1.00 90.50 87 GLY A CA 1
ATOM 679 C C . GLY A 1 87 ? -10.036 -4.847 -1.506 1.00 90.50 87 GLY A C 1
ATOM 680 O O . GLY A 1 87 ? -10.260 -5.239 -0.370 1.00 90.50 87 GLY A O 1
ATOM 681 N N . GLU A 1 88 ? -9.232 -5.497 -2.341 1.00 91.81 88 GLU A N 1
ATOM 682 C CA . GLU A 1 88 ? -8.483 -6.724 -2.026 1.00 91.81 88 GLU A CA 1
ATOM 683 C C . GLU A 1 88 ? -6.973 -6.490 -1.806 1.00 91.81 88 GLU A C 1
ATOM 685 O O . GLU A 1 88 ? -6.171 -7.426 -1.866 1.00 91.81 88 GLU A O 1
ATOM 690 N N . LEU A 1 89 ? -6.573 -5.242 -1.549 1.00 93.06 89 LEU A N 1
ATOM 691 C CA . LEU A 1 89 ? -5.215 -4.862 -1.157 1.00 93.06 89 LEU A CA 1
ATOM 692 C C . LEU A 1 89 ? -5.091 -4.845 0.370 1.00 93.06 89 LEU A C 1
ATOM 694 O O . LEU A 1 89 ? -5.964 -4.318 1.065 1.00 93.06 89 LEU A O 1
ATOM 698 N N . PHE A 1 90 ? -3.986 -5.389 0.878 1.00 95.31 90 PHE A N 1
ATOM 699 C CA . PHE A 1 90 ? -3.644 -5.373 2.298 1.00 95.31 90 PHE A CA 1
ATOM 700 C C . PHE A 1 90 ? -2.377 -4.553 2.511 1.00 95.31 90 PHE A C 1
ATOM 702 O O . PHE A 1 90 ? -1.354 -4.801 1.875 1.00 95.31 90 PHE A O 1
ATOM 709 N N . ILE A 1 91 ? -2.471 -3.580 3.411 1.00 95.56 91 ILE A N 1
ATOM 710 C CA . ILE A 1 91 ? -1.370 -2.713 3.815 1.00 95.56 91 ILE A CA 1
ATOM 711 C C . ILE A 1 91 ? -1.068 -3.006 5.278 1.00 95.56 91 ILE A C 1
ATOM 713 O O . ILE A 1 91 ? -1.940 -2.861 6.133 1.00 95.56 91 ILE A O 1
ATOM 717 N N . ASN A 1 92 ? 0.149 -3.428 5.577 1.00 96.56 92 ASN A N 1
ATOM 718 C CA . ASN A 1 92 ? 0.621 -3.607 6.936 1.00 96.56 92 ASN A CA 1
ATOM 719 C C . ASN A 1 92 ? 1.087 -2.255 7.487 1.00 96.56 92 ASN A C 1
ATOM 721 O O . ASN A 1 92 ? 2.110 -1.732 7.063 1.00 96.56 92 ASN A O 1
ATOM 725 N N . ILE A 1 93 ? 0.323 -1.684 8.420 1.00 95.62 93 ILE A N 1
ATOM 726 C CA . ILE A 1 93 ? 0.663 -0.439 9.118 1.00 95.62 93 ILE A CA 1
ATOM 727 C C . ILE A 1 93 ? 1.217 -0.674 10.526 1.00 95.62 93 ILE A C 1
ATOM 729 O O . ILE A 1 93 ? 1.520 0.300 11.199 1.00 95.62 93 ILE A O 1
ATOM 733 N N . GLY A 1 94 ? 1.361 -1.925 10.977 1.00 94.94 94 GLY A N 1
ATOM 734 C CA . GLY A 1 94 ? 1.856 -2.261 12.316 1.00 94.94 94 GLY A CA 1
ATOM 735 C C . GLY A 1 94 ? 0.827 -2.026 13.431 1.00 94.94 94 GLY A C 1
ATOM 736 O O . GLY A 1 94 ? 0.094 -1.036 13.455 1.00 94.94 94 GLY A O 1
ATOM 737 N N . VAL A 1 95 ? 0.746 -2.957 14.387 1.00 94.31 95 VAL A N 1
ATOM 738 C CA . VAL A 1 95 ? -0.213 -2.875 15.508 1.00 94.31 95 VAL A CA 1
ATOM 739 C C . VAL A 1 95 ? 0.114 -1.723 16.459 1.00 94.31 95 VAL A C 1
ATOM 741 O O . VAL A 1 95 ? -0.775 -1.140 17.072 1.00 94.31 95 VAL A O 1
ATOM 744 N N . GLU A 1 96 ? 1.391 -1.372 16.558 1.00 93.88 96 GLU A N 1
ATOM 745 C CA . GLU A 1 96 ? 1.912 -0.283 17.373 1.00 93.88 96 GLU A CA 1
ATOM 746 C C . GLU A 1 96 ? 1.440 1.099 16.910 1.00 93.88 96 GLU A C 1
ATOM 748 O O . GLU A 1 96 ? 1.417 2.027 17.717 1.00 93.88 96 GLU A O 1
ATOM 753 N N . ASN A 1 97 ? 1.026 1.228 15.645 1.00 94.69 97 ASN A N 1
ATOM 754 C CA . ASN A 1 97 ? 0.529 2.479 15.078 1.00 94.69 97 ASN A CA 1
ATOM 755 C C . ASN A 1 97 ? -0.991 2.646 15.238 1.00 94.69 97 ASN A C 1
ATOM 757 O O . ASN A 1 97 ? -1.518 3.700 14.888 1.00 94.69 97 ASN A O 1
ATOM 761 N N . ILE A 1 98 ? -1.701 1.643 15.770 1.00 94.31 98 ILE A N 1
ATOM 762 C CA . ILE A 1 98 ? -3.153 1.694 15.975 1.00 94.31 98 ILE A CA 1
ATOM 763 C C . ILE A 1 98 ? -3.472 2.295 17.362 1.00 94.31 98 ILE A C 1
ATOM 765 O O . ILE A 1 98 ? -3.089 1.715 18.385 1.00 94.31 98 ILE A O 1
ATOM 769 N N . PRO A 1 99 ? -4.212 3.420 17.437 1.00 93.94 99 PRO A N 1
ATOM 770 C CA . PRO A 1 99 ? -4.781 3.924 18.685 1.00 93.94 99 PRO A CA 1
ATOM 771 C C . PRO A 1 99 ? -5.632 2.876 19.417 1.00 93.94 99 PRO A C 1
ATOM 773 O O . PRO A 1 99 ? -6.382 2.118 18.810 1.00 93.94 99 PRO A O 1
ATOM 776 N N . LYS A 1 100 ? -5.539 2.835 20.750 1.00 92.19 100 LYS A N 1
ATOM 777 C CA . LYS A 1 100 ? -6.162 1.781 21.581 1.00 92.19 100 LYS A CA 1
ATOM 778 C C . LYS 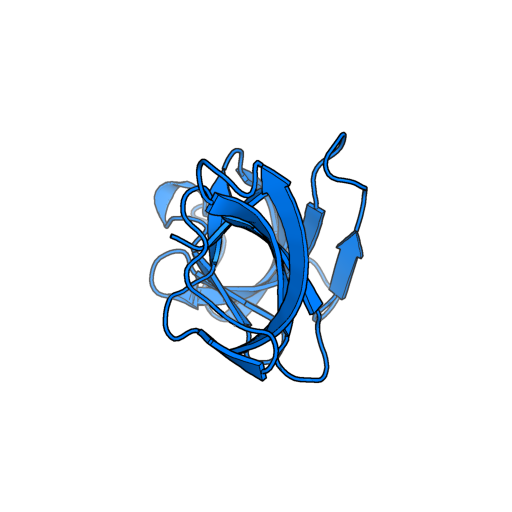A 1 100 ? -7.694 1.762 21.544 1.00 92.19 100 LYS A C 1
ATOM 780 O O . LYS A 1 100 ? -8.295 0.766 21.938 1.00 92.19 100 LYS A O 1
ATOM 785 N N . ASP A 1 101 ? -8.298 2.877 21.169 1.00 93.00 101 ASP A N 1
ATOM 786 C CA . ASP A 1 101 ? -9.735 3.098 21.042 1.00 93.00 101 ASP A CA 1
ATOM 787 C C . ASP A 1 101 ? -10.280 2.753 19.651 1.00 93.00 101 ASP A C 1
ATOM 789 O O . ASP A 1 101 ? -11.491 2.805 19.465 1.00 93.00 101 ASP A O 1
ATOM 793 N N . LEU A 1 102 ? -9.415 2.360 18.708 1.00 94.38 102 LEU A N 1
ATOM 794 C CA . LEU A 1 102 ? -9.826 1.832 17.412 1.00 94.38 102 LEU A CA 1
ATOM 795 C C . LEU A 1 102 ? -9.887 0.304 17.420 1.00 94.38 102 LEU A C 1
ATOM 797 O O . LEU A 1 102 ? -9.120 -0.397 18.093 1.00 94.38 102 LEU A O 1
ATOM 801 N N . HIS A 1 103 ? -10.821 -0.227 16.645 1.00 93.62 103 HIS A N 1
ATOM 802 C CA . HIS A 1 103 ? -11.188 -1.631 16.642 1.00 93.62 103 HIS A CA 1
ATOM 803 C C . HIS A 1 103 ? -11.256 -2.205 15.227 1.00 93.62 103 HIS A C 1
ATOM 805 O O . HIS A 1 103 ? -11.505 -1.524 14.234 1.00 93.62 103 HIS A O 1
ATOM 811 N N . LYS A 1 104 ? -11.049 -3.522 15.136 1.00 94.94 104 LYS A N 1
ATOM 812 C CA . LYS A 1 104 ? -11.202 -4.266 13.883 1.00 94.94 104 LYS A CA 1
ATOM 813 C C . LYS A 1 104 ? -12.583 -3.999 13.273 1.00 94.94 104 LYS A C 1
ATOM 815 O O . LYS A 1 104 ? -13.599 -4.124 13.952 1.00 94.94 104 LYS A O 1
ATOM 820 N N . GLY A 1 105 ? -12.605 -3.750 11.970 1.00 94.50 105 GLY A N 1
ATOM 821 C CA . GLY A 1 105 ? -13.809 -3.509 11.185 1.00 94.50 105 GLY A CA 1
ATOM 822 C C . GLY A 1 105 ? -14.170 -2.033 11.052 1.00 94.50 105 GLY A C 1
ATOM 823 O O . GLY A 1 105 ? -15.078 -1.722 10.284 1.00 94.50 105 GLY A O 1
ATOM 824 N N . GLU A 1 106 ? -13.474 -1.135 11.746 1.00 95.12 106 GLU A N 1
ATOM 825 C CA . GLU A 1 106 ? -13.671 0.305 11.601 1.00 95.12 106 GLU A CA 1
ATOM 826 C C . GLU A 1 106 ? -12.965 0.844 10.357 1.00 95.12 106 GLU A C 1
ATOM 828 O O . GLU A 1 106 ? -11.863 0.418 10.009 1.00 95.12 106 GLU A O 1
ATOM 833 N N . ASP A 1 107 ? -13.612 1.793 9.684 1.00 94.88 107 ASP A N 1
ATOM 834 C CA . ASP A 1 107 ? -12.999 2.526 8.584 1.00 94.88 107 ASP A CA 1
ATOM 835 C C . ASP A 1 107 ? -12.148 3.661 9.163 1.00 94.88 107 ASP A C 1
ATOM 837 O O . ASP A 1 107 ? -12.622 4.498 9.938 1.00 94.88 107 ASP A O 1
ATOM 841 N N . VAL A 1 108 ? -10.871 3.671 8.794 1.00 95.00 108 VAL A N 1
ATOM 842 C CA . VAL A 1 108 ? -9.886 4.629 9.292 1.00 95.00 108 VAL A CA 1
ATOM 843 C C . VAL A 1 108 ? -9.223 5.349 8.133 1.00 95.00 108 VAL A C 1
ATOM 845 O O . VAL A 1 108 ? -9.045 4.793 7.048 1.00 95.00 108 VAL A O 1
ATOM 848 N N . ILE A 1 109 ? -8.849 6.597 8.376 1.00 94.88 109 ILE A N 1
ATOM 849 C CA . ILE A 1 109 ? -7.965 7.359 7.514 1.00 94.88 109 ILE A CA 1
ATOM 850 C C . ILE A 1 109 ? -6.559 7.332 8.105 1.00 94.88 109 ILE A C 1
ATOM 852 O O . ILE A 1 109 ? -6.384 7.500 9.310 1.00 94.88 109 ILE A O 1
ATOM 856 N N . VAL A 1 110 ? -5.570 7.083 7.253 1.00 93.94 110 VAL A N 1
ATOM 857 C CA . VAL A 1 110 ? -4.160 6.968 7.621 1.00 93.94 110 VAL A CA 1
ATOM 858 C C . VAL A 1 110 ? -3.327 7.794 6.660 1.00 93.94 110 VAL A C 1
ATOM 860 O O . VAL A 1 110 ? -3.495 7.691 5.444 1.00 93.94 110 VAL A O 1
ATOM 863 N N . LYS A 1 111 ? -2.408 8.605 7.180 1.00 92.75 111 LYS A N 1
ATOM 864 C CA . LYS A 1 111 ? -1.397 9.275 6.364 1.00 92.75 111 LYS A CA 1
ATOM 865 C C . LYS A 1 111 ? -0.109 8.453 6.388 1.00 92.75 111 LYS A C 1
ATOM 867 O O . LYS A 1 111 ? 0.376 8.076 7.445 1.00 92.75 111 LYS A O 1
ATOM 872 N N . ILE A 1 112 ? 0.449 8.157 5.222 1.00 93.31 112 ILE A N 1
ATOM 873 C CA . ILE A 1 112 ? 1.603 7.265 5.086 1.00 93.31 112 ILE A CA 1
ATOM 874 C C . ILE A 1 112 ? 2.642 7.926 4.199 1.00 93.31 112 ILE A C 1
ATOM 876 O O . ILE A 1 112 ? 2.340 8.282 3.065 1.00 93.31 112 ILE A O 1
ATOM 880 N N . SER A 1 113 ? 3.869 8.087 4.687 1.00 91.69 113 SER A N 1
ATOM 881 C CA . SER A 1 113 ? 4.929 8.737 3.906 1.00 91.69 113 SER A CA 1
ATOM 882 C C . SER A 1 113 ? 5.331 7.916 2.680 1.00 91.69 113 SER A C 1
ATOM 884 O O . SER A 1 113 ? 5.457 8.468 1.588 1.00 91.69 113 SER A O 1
ATOM 886 N N . ARG A 1 114 ? 5.504 6.599 2.838 1.00 92.19 114 ARG A N 1
ATOM 887 C CA . ARG A 1 114 ? 5.891 5.703 1.743 1.00 92.19 114 ARG A CA 1
ATOM 888 C C . ARG A 1 114 ? 5.256 4.326 1.887 1.00 92.19 114 ARG A C 1
ATOM 890 O O . ARG A 1 114 ? 5.139 3.812 2.995 1.00 92.19 114 ARG A O 1
ATOM 897 N N . LEU A 1 115 ? 4.860 3.761 0.751 1.00 94.12 115 LEU A N 1
ATOM 898 C CA . LEU A 1 115 ? 4.455 2.368 0.613 1.00 94.12 115 LEU A CA 1
ATOM 899 C C . LEU A 1 115 ? 5.599 1.596 -0.037 1.00 94.12 115 LEU A C 1
ATOM 901 O O . LEU A 1 115 ? 6.225 2.100 -0.971 1.00 94.12 115 LEU A O 1
ATOM 905 N N . ASP A 1 116 ? 5.837 0.376 0.414 1.00 94.75 116 ASP A N 1
ATOM 906 C CA . ASP A 1 116 ? 6.946 -0.460 -0.012 1.00 94.75 116 ASP A CA 1
ATOM 907 C C . ASP A 1 116 ? 6.445 -1.875 -0.347 1.00 94.75 116 ASP A C 1
ATOM 909 O O . ASP A 1 116 ? 5.573 -2.424 0.328 1.00 94.75 116 ASP A O 1
ATOM 913 N N . ILE A 1 117 ? 7.017 -2.484 -1.386 1.00 92.69 117 ILE A N 1
ATOM 914 C CA . ILE A 1 117 ? 6.960 -3.936 -1.594 1.00 92.69 117 ILE A CA 1
ATOM 915 C C . ILE A 1 117 ? 8.381 -4.463 -1.394 1.00 92.69 117 ILE A C 1
ATOM 917 O O . ILE A 1 117 ? 9.324 -3.947 -2.000 1.00 92.69 117 ILE A O 1
ATOM 921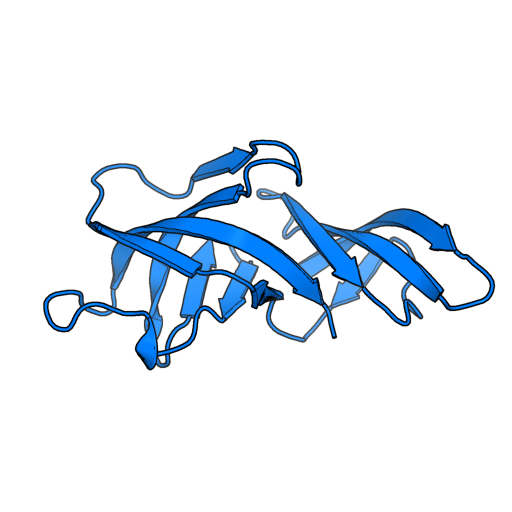 N N . TRP A 1 118 ? 8.513 -5.489 -0.556 1.00 84.81 118 TRP A N 1
ATOM 922 C CA . TRP A 1 118 ? 9.773 -6.171 -0.253 1.00 84.81 118 TRP A CA 1
ATOM 923 C C . TRP A 1 118 ? 9.893 -7.487 -1.024 1.00 84.81 118 TRP A C 1
ATOM 925 O O . TRP A 1 118 ? 8.850 -8.155 -1.236 1.00 84.81 118 TRP A O 1
#

Foldseek 3Di:
DFWQDWADPDVVQQWTFTWDDPVPDIDTATERHDPDDGGDDDPDAKEADDKDDWAFDPDEQDWDDDDLVFFTWTKAFDAPAQWGDHPNHIYRRGPVSDDPPDDGGTIIIIGTNGIHDD

Radius of gyration: 13.97 Å; chains: 1; bounding box: 38×27×37 Å

Sequence (118 aa):
MYISKIYWLDIGTGEAIVRVTDGNYELECYMSNCNYKVGDCVKTDIEVLGVEKVELTSEKNQVKYSSMENGSLIVGNLQEMGRLKIGELFINIGVENIPKDLHKGEDVIVKISRLDIW